Protein AF-A0A516X6K6-F1 (afdb_monomer_lite)

Secondary structure (DSSP, 8-state):
----S------HHHHHHHHTTT---SSSHHHHHHHHHHHHHHHH-TTTGGGHHHHHHHHHHHHHHHHSTT-EEEE-TTS-EEEEETTEEEEHHHHHHHHHHH----HHHHHHHH--

Organism: NCBI:txid2597660

pLDDT: mean 90.53, std 15.23, range [29.83, 98.38]

InterPro domains:
  IPR046245 Protein of unknown function DUF6278 [PF19794] (14-106)

Sequence (116 aa):
MEVGPAGVLAPDGLRQWLADRGEPCGDARAALAAVERRLPEALADPELGPMVENEAALLLGAVLVTAVDGARWIVWPNGHPVVRIGHTELDVSAIAHDYVCRQGEPLTAVVDRYRR

Structure (mmCIF, N/CA/C/O backbone):
data_AF-A0A516X6K6-F1
#
_entry.id   AF-A0A516X6K6-F1
#
loop_
_atom_site.group_PDB
_atom_site.id
_atom_site.type_symbol
_atom_site.label_atom_id
_atom_site.label_alt_id
_atom_site.label_comp_id
_atom_site.label_asym_id
_atom_site.label_entity_id
_atom_site.label_seq_id
_atom_site.pdbx_PDB_ins_code
_atom_site.Cartn_x
_atom_site.Cartn_y
_atom_site.Cartn_z
_atom_site.occupancy
_atom_site.B_iso_or_equiv
_atom_site.auth_seq_id
_atom_site.auth_comp_id
_atom_site.auth_asym_id
_atom_site.auth_atom_id
_atom_site.pdbx_PDB_model_num
ATOM 1 N N . MET A 1 1 ? -19.794 27.117 -7.907 1.00 33.25 1 MET A N 1
ATOM 2 C CA . MET A 1 1 ? -18.946 26.110 -8.569 1.00 33.25 1 MET A CA 1
ATOM 3 C C . MET A 1 1 ? -18.651 25.060 -7.524 1.00 33.25 1 MET A C 1
ATOM 5 O O . MET A 1 1 ? -17.833 25.307 -6.649 1.00 33.25 1 MET A O 1
ATOM 9 N N . GLU A 1 2 ? -19.435 23.986 -7.516 1.00 29.88 2 GLU A N 1
ATOM 10 C CA . GLU A 1 2 ? -19.150 22.826 -6.674 1.00 29.88 2 GLU A CA 1
ATOM 11 C C . GLU A 1 2 ? -17.830 22.227 -7.147 1.00 29.88 2 GLU A C 1
ATOM 13 O O . GLU A 1 2 ? -17.693 21.834 -8.305 1.00 29.88 2 GLU A O 1
ATOM 18 N N . VAL A 1 3 ? -16.839 22.208 -6.262 1.00 40.59 3 VAL A N 1
ATOM 19 C CA . VAL A 1 3 ? -15.723 21.281 -6.399 1.00 40.59 3 VAL A CA 1
ATOM 20 C C . VAL A 1 3 ? -16.336 19.882 -6.302 1.00 40.59 3 VAL A C 1
ATOM 22 O O . VAL A 1 3 ? -16.941 19.547 -5.286 1.00 40.59 3 VAL A O 1
ATOM 25 N N . GLY A 1 4 ? -16.279 19.099 -7.384 1.00 29.83 4 GLY A N 1
ATOM 26 C CA . GLY A 1 4 ? -16.690 17.692 -7.342 1.00 29.83 4 GLY A CA 1
ATOM 27 C C . GLY A 1 4 ? -15.946 16.975 -6.207 1.00 29.83 4 GLY A C 1
ATOM 28 O O . GLY A 1 4 ? -14.839 17.407 -5.864 1.00 29.83 4 GLY A O 1
ATOM 29 N N . PRO A 1 5 ? -16.533 15.935 -5.581 1.00 42.88 5 PRO A N 1
ATOM 30 C CA . PRO A 1 5 ? -15.877 15.251 -4.473 1.00 42.88 5 PRO A CA 1
ATOM 31 C C . PRO A 1 5 ? -14.505 14.818 -4.976 1.00 42.88 5 PRO A C 1
ATOM 33 O O . PRO A 1 5 ? -14.445 14.240 -6.058 1.00 42.88 5 PRO A O 1
ATOM 36 N N . ALA A 1 6 ? -13.446 15.209 -4.260 1.00 39.72 6 ALA A N 1
ATOM 37 C CA . ALA A 1 6 ? -12.045 14.949 -4.583 1.00 39.72 6 ALA A CA 1
ATOM 38 C C . ALA A 1 6 ? -11.904 13.748 -5.527 1.00 39.72 6 ALA A C 1
ATOM 40 O O . ALA A 1 6 ? -12.164 12.618 -5.109 1.00 39.72 6 ALA A O 1
ATOM 41 N N . GLY A 1 7 ? -11.612 14.01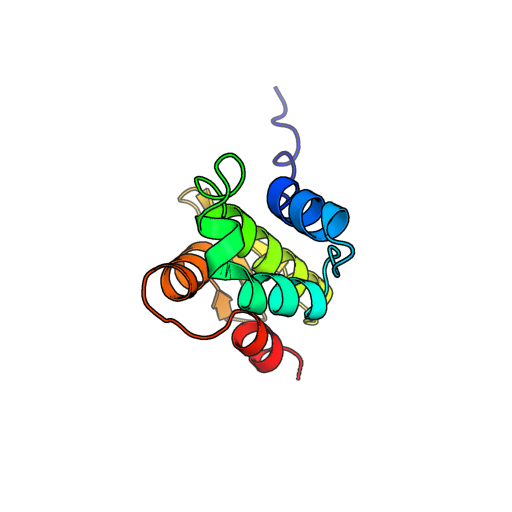9 -6.808 1.00 40.09 7 GLY A N 1
ATOM 42 C CA . GLY A 1 7 ? -11.442 12.983 -7.822 1.00 40.09 7 GLY A CA 1
ATOM 43 C C . GLY A 1 7 ? -10.512 11.930 -7.244 1.00 40.09 7 GLY A C 1
ATOM 44 O O . GLY A 1 7 ? -9.400 12.264 -6.841 1.00 40.09 7 GLY A O 1
ATOM 45 N N . VAL A 1 8 ? -11.050 10.725 -7.060 1.00 53.56 8 VAL A N 1
ATOM 46 C CA . VAL A 1 8 ? -10.473 9.655 -6.247 1.00 53.56 8 VAL A CA 1
ATOM 47 C C . VAL A 1 8 ? -9.014 9.463 -6.645 1.00 53.56 8 VAL A C 1
ATOM 49 O O . VAL A 1 8 ? -8.730 8.974 -7.732 1.00 53.56 8 VAL A O 1
ATOM 52 N N . LEU A 1 9 ? -8.089 9.871 -5.773 1.00 65.06 9 LEU A N 1
ATOM 53 C CA . LEU A 1 9 ? -6.695 9.464 -5.877 1.00 65.06 9 LEU A CA 1
ATOM 54 C C . LEU A 1 9 ? -6.683 7.955 -5.609 1.00 65.06 9 LEU A C 1
ATOM 56 O O . LEU A 1 9 ? -6.774 7.516 -4.463 1.00 65.06 9 LEU A O 1
ATOM 60 N N . ALA A 1 10 ? -6.683 7.170 -6.679 1.00 76.69 10 ALA A N 1
ATOM 61 C CA . ALA A 1 10 ? -6.558 5.725 -6.654 1.00 76.69 10 ALA A CA 1
ATOM 62 C C . ALA A 1 10 ? -5.163 5.336 -7.158 1.00 76.69 10 ALA A C 1
ATOM 64 O O . ALA A 1 10 ? -4.596 6.059 -7.976 1.00 76.69 10 ALA A O 1
ATOM 65 N N . PRO A 1 11 ? -4.612 4.202 -6.700 1.00 85.38 11 PRO A N 1
ATOM 66 C CA . PRO A 1 11 ? -3.332 3.687 -7.173 1.00 85.38 11 PRO A CA 1
ATOM 67 C C . PRO A 1 11 ? -3.464 3.044 -8.570 1.00 85.38 11 PRO A C 1
ATOM 69 O O . PRO A 1 11 ? -3.116 1.879 -8.761 1.00 85.38 11 PRO A O 1
ATOM 72 N N . ASP A 1 12 ? -4.067 3.743 -9.533 1.00 89.56 12 ASP A N 1
ATOM 73 C CA . ASP A 1 12 ? -4.453 3.168 -10.825 1.00 89.56 12 ASP A CA 1
ATOM 74 C C . ASP A 1 12 ? -3.238 2.752 -11.661 1.00 89.56 12 ASP A C 1
ATOM 76 O O . ASP A 1 12 ? -3.274 1.699 -12.300 1.00 89.56 12 ASP A O 1
ATOM 80 N N . GLY A 1 13 ? -2.138 3.510 -11.594 1.00 94.00 13 GLY A N 1
ATOM 81 C CA . GLY A 1 13 ? -0.894 3.165 -12.280 1.00 94.00 13 GLY A CA 1
ATOM 82 C C . GLY A 1 13 ? -0.282 1.887 -11.715 1.00 94.00 13 GLY A C 1
ATOM 83 O O . GLY A 1 13 ? 0.030 0.954 -12.456 1.00 94.00 13 GLY A O 1
ATOM 84 N N . LEU A 1 14 ? -0.180 1.793 -10.387 1.00 96.12 14 LEU A N 1
ATOM 85 C CA . LEU A 1 14 ? 0.379 0.614 -9.723 1.00 96.12 14 LEU A CA 1
ATOM 86 C C . LEU A 1 14 ? -0.528 -0.613 -9.852 1.00 96.12 14 LEU A C 1
ATOM 88 O O . LEU A 1 14 ? -0.035 -1.725 -10.044 1.00 96.12 14 LEU A O 1
ATOM 92 N N . ARG A 1 15 ? -1.853 -0.436 -9.794 1.00 95.69 15 ARG A N 1
ATOM 93 C CA . ARG A 1 15 ? -2.808 -1.530 -10.014 1.00 95.69 15 ARG A CA 1
ATOM 94 C C . ARG A 1 15 ? -2.735 -2.058 -11.438 1.00 95.69 15 ARG A C 1
ATOM 96 O O . ARG A 1 15 ? -2.694 -3.274 -11.606 1.00 95.69 15 ARG A O 1
ATOM 103 N N . GLN A 1 16 ? -2.692 -1.179 -12.438 1.00 96.69 16 GLN A N 1
ATOM 104 C CA . GLN A 1 16 ? -2.540 -1.595 -13.831 1.00 96.69 16 GLN A CA 1
ATOM 105 C C . GLN A 1 16 ? -1.218 -2.342 -14.025 1.00 96.69 16 GLN A C 1
ATOM 107 O O . GLN A 1 16 ? -1.206 -3.455 -14.542 1.00 96.69 16 GLN A O 1
ATOM 112 N N . TRP A 1 17 ? -0.125 -1.795 -13.493 1.00 97.62 17 TRP A N 1
ATOM 113 C CA . TRP A 1 17 ? 1.199 -2.407 -13.566 1.00 97.62 17 TRP A CA 1
ATOM 114 C C . TRP A 1 17 ? 1.260 -3.813 -12.942 1.00 97.62 17 TRP A C 1
ATOM 116 O O . TRP A 1 17 ? 1.939 -4.702 -13.470 1.00 97.62 17 TRP A O 1
ATOM 12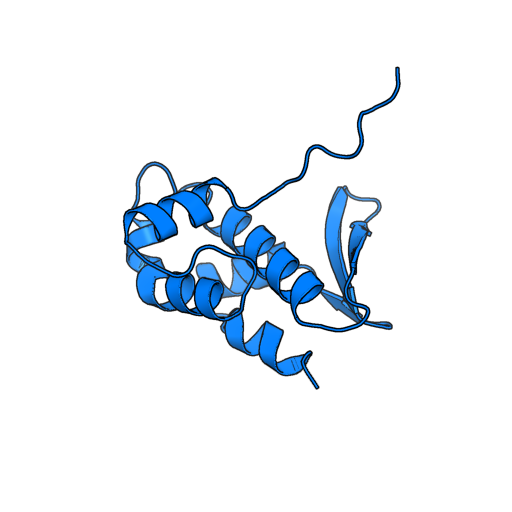6 N N . LEU A 1 18 ? 0.534 -4.038 -11.837 1.00 98.00 18 LEU A N 1
ATOM 127 C CA . LEU A 1 18 ? 0.361 -5.358 -11.215 1.00 98.00 18 LEU A CA 1
ATOM 128 C C . LEU A 1 18 ? -0.516 -6.286 -12.066 1.00 98.00 18 LEU A C 1
ATOM 130 O O . LEU A 1 18 ? -0.165 -7.455 -12.249 1.00 98.00 18 LEU A O 1
ATOM 134 N N . ALA A 1 19 ? -1.632 -5.775 -12.591 1.00 97.56 19 ALA A N 1
ATOM 135 C CA . ALA A 1 19 ? -2.570 -6.530 -13.417 1.00 97.56 19 ALA A CA 1
ATOM 136 C C . ALA A 1 19 ? -1.907 -7.049 -14.701 1.00 97.56 19 ALA A C 1
ATOM 138 O O . ALA A 1 19 ? -2.049 -8.228 -15.029 1.00 97.56 19 ALA A O 1
ATOM 139 N N . ASP A 1 20 ? -1.096 -6.219 -15.360 1.00 97.62 20 ASP A N 1
ATOM 140 C CA . ASP A 1 20 ? -0.328 -6.581 -16.561 1.00 97.62 20 ASP A CA 1
ATOM 141 C C . ASP A 1 20 ? 0.667 -7.724 -16.310 1.00 97.62 20 ASP A C 1
ATOM 143 O O . ASP A 1 20 ? 1.085 -8.425 -17.231 1.00 97.62 20 ASP A O 1
ATOM 147 N N . ARG A 1 21 ? 1.021 -7.951 -15.042 1.00 97.19 21 ARG A N 1
ATOM 148 C CA . ARG A 1 21 ? 1.929 -9.012 -14.585 1.00 97.19 21 ARG A CA 1
ATOM 149 C C . ARG A 1 21 ? 1.198 -10.188 -13.938 1.00 97.19 21 ARG A C 1
ATOM 151 O O . ARG A 1 21 ? 1.844 -11.028 -13.308 1.00 97.19 21 ARG A O 1
ATOM 158 N N . GLY A 1 22 ? -0.129 -10.244 -14.065 1.00 97.69 22 GLY A N 1
ATOM 159 C CA . GLY A 1 22 ? -0.964 -11.309 -13.512 1.00 97.69 22 GLY A CA 1
ATOM 160 C C . GLY A 1 22 ? -0.931 -11.381 -11.987 1.00 97.69 22 GLY A C 1
ATOM 161 O O . GLY A 1 22 ? -1.081 -12.465 -11.423 1.00 97.69 22 GLY A O 1
ATOM 162 N N . GLU A 1 23 ? -0.690 -10.255 -11.316 1.00 98.12 23 GLU A N 1
ATOM 163 C CA . GLU A 1 23 ? -0.576 -10.201 -9.863 1.00 98.12 23 GLU A CA 1
ATOM 164 C C . GLU A 1 23 ? -1.755 -9.523 -9.176 1.00 98.12 23 GLU A C 1
ATOM 166 O O . GLU A 1 23 ? -2.521 -8.807 -9.822 1.00 98.12 23 GLU A O 1
ATOM 171 N N . PRO A 1 24 ? -1.966 -9.788 -7.869 1.00 97.50 24 PRO A N 1
ATOM 172 C CA . PRO A 1 24 ? -3.084 -9.207 -7.147 1.00 97.50 24 PRO A CA 1
ATOM 173 C C . PRO A 1 24 ? -3.036 -7.679 -7.232 1.00 97.50 24 PRO A C 1
ATOM 175 O O . PRO A 1 24 ? -2.066 -7.066 -6.803 1.00 97.50 24 PRO A O 1
ATOM 178 N N . CYS A 1 25 ? -4.092 -7.074 -7.770 1.00 95.06 25 CYS A N 1
ATOM 179 C CA . CYS A 1 25 ? -4.164 -5.638 -8.057 1.00 95.06 25 CYS A CA 1
ATOM 180 C C . CYS A 1 25 ? -5.387 -4.954 -7.414 1.00 95.06 25 CYS A C 1
ATOM 182 O O . CYS A 1 25 ? -5.720 -3.826 -7.754 1.00 95.06 25 CYS A O 1
ATOM 184 N N . GLY A 1 26 ? -6.101 -5.651 -6.525 1.00 93.75 26 GLY A N 1
ATOM 185 C CA . GLY A 1 26 ? -7.240 -5.100 -5.783 1.00 93.75 26 GLY A CA 1
ATOM 186 C C . GLY A 1 26 ? -6.847 -4.504 -4.429 1.00 93.75 26 GLY A C 1
ATOM 187 O O . GLY A 1 26 ? -5.677 -4.493 -4.052 1.00 93.75 26 GLY A O 1
ATOM 188 N N . ASP A 1 27 ? -7.847 -4.101 -3.647 1.00 94.50 27 ASP A N 1
ATOM 189 C CA . ASP A 1 27 ? -7.673 -3.483 -2.322 1.00 94.50 27 ASP A CA 1
ATOM 190 C C . ASP A 1 27 ? -7.493 -4.514 -1.210 1.00 94.50 27 ASP A C 1
ATOM 192 O O . ASP A 1 27 ? -8.182 -4.529 -0.193 1.00 94.50 27 ASP A O 1
ATOM 196 N N . ALA A 1 28 ? -6.531 -5.412 -1.414 1.00 96.25 28 ALA A N 1
ATOM 197 C CA . ALA A 1 28 ? -6.199 -6.462 -0.470 1.00 96.25 28 ALA A CA 1
ATOM 198 C C . ALA A 1 28 ? -4.715 -6.447 -0.103 1.00 96.25 28 ALA A C 1
ATOM 200 O O . ALA A 1 28 ? -3.848 -6.104 -0.904 1.00 96.25 28 ALA A O 1
ATOM 201 N N . ARG A 1 29 ? -4.406 -6.967 1.092 1.00 97.31 29 ARG A N 1
ATOM 202 C CA . ARG A 1 29 ? -3.031 -7.203 1.572 1.00 97.31 29 ARG A CA 1
ATOM 203 C C . ARG A 1 29 ? -2.157 -7.946 0.547 1.00 97.31 29 ARG A C 1
ATOM 205 O O . ARG A 1 29 ? -0.951 -7.732 0.495 1.00 97.31 29 ARG A O 1
ATOM 212 N N . ALA A 1 30 ? -2.755 -8.821 -0.265 1.00 97.88 30 ALA A N 1
ATOM 213 C CA . ALA A 1 30 ? -2.052 -9.548 -1.319 1.00 97.88 30 ALA A CA 1
ATOM 214 C C . ALA A 1 30 ? -1.445 -8.620 -2.390 1.00 97.88 30 ALA A C 1
ATOM 216 O O . ALA A 1 30 ? -0.359 -8.919 -2.878 1.00 97.88 30 ALA A O 1
ATOM 217 N N . ALA A 1 31 ? -2.099 -7.497 -2.709 1.00 98.00 31 ALA A N 1
ATOM 218 C CA . ALA A 1 31 ? -1.575 -6.513 -3.652 1.00 98.00 31 ALA A CA 1
ATOM 219 C C . ALA A 1 31 ? -0.355 -5.790 -3.076 1.00 98.00 31 ALA A C 1
ATOM 221 O O . ALA A 1 31 ? 0.678 -5.727 -3.732 1.00 98.00 31 ALA A O 1
ATOM 222 N N . LEU A 1 32 ? -0.408 -5.365 -1.806 1.00 98.12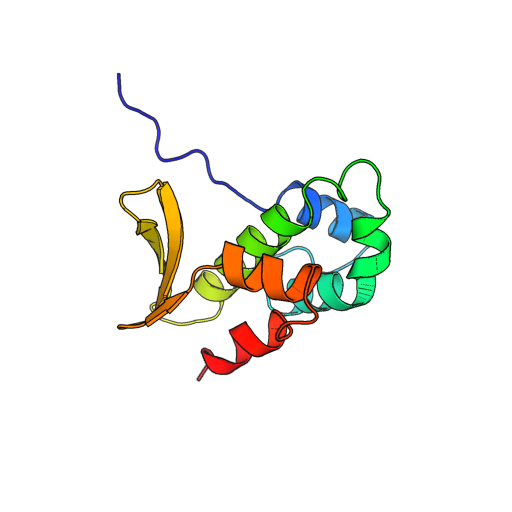 32 LEU A N 1
ATOM 223 C CA . LEU A 1 32 ? 0.765 -4.805 -1.120 1.00 98.12 32 LEU A CA 1
ATOM 224 C C . LEU A 1 32 ? 1.937 -5.789 -1.112 1.00 98.12 32 LEU A C 1
ATOM 226 O O . LEU A 1 32 ? 3.051 -5.416 -1.452 1.00 98.12 32 LEU A O 1
ATOM 230 N N . ALA A 1 33 ? 1.683 -7.066 -0.816 1.00 98.38 33 ALA A N 1
ATOM 231 C CA . ALA A 1 33 ? 2.732 -8.082 -0.845 1.00 98.38 33 ALA A CA 1
ATOM 232 C C . ALA A 1 33 ? 3.356 -8.246 -2.245 1.00 98.38 33 ALA A C 1
ATOM 234 O O . ALA A 1 33 ? 4.534 -8.583 -2.355 1.00 98.38 33 ALA A O 1
ATOM 235 N N . ALA A 1 34 ? 2.581 -8.058 -3.318 1.00 98.25 34 ALA A N 1
ATOM 236 C CA . ALA A 1 34 ? 3.091 -8.092 -4.687 1.00 98.25 34 ALA A CA 1
ATOM 237 C C . ALA A 1 34 ? 3.976 -6.876 -4.997 1.00 98.25 34 ALA A C 1
ATOM 239 O O . ALA A 1 34 ? 5.054 -7.046 -5.569 1.00 98.25 34 ALA A O 1
ATOM 240 N N . VAL A 1 35 ? 3.568 -5.684 -4.548 1.00 97.56 35 VAL A N 1
ATOM 241 C CA . VAL A 1 35 ? 4.378 -4.457 -4.631 1.00 97.56 35 VAL A CA 1
ATOM 242 C C . VAL A 1 35 ? 5.702 -4.640 -3.900 1.00 97.56 35 VAL A C 1
ATOM 244 O O . VAL A 1 35 ? 6.752 -4.420 -4.488 1.00 97.56 35 VAL A O 1
ATOM 247 N N . GLU A 1 36 ? 5.676 -5.111 -2.653 1.00 97.62 36 GLU A N 1
ATOM 248 C CA . GLU A 1 36 ? 6.886 -5.289 -1.841 1.00 97.62 36 GLU A CA 1
ATOM 249 C C . GLU A 1 36 ? 7.891 -6.246 -2.494 1.00 97.62 36 GLU A C 1
ATOM 251 O O . GLU A 1 36 ? 9.088 -5.963 -2.552 1.00 97.62 36 GLU A O 1
ATOM 256 N N . ARG A 1 37 ? 7.410 -7.372 -3.040 1.00 97.69 37 ARG A N 1
ATOM 257 C CA . ARG A 1 37 ? 8.271 -8.342 -3.738 1.00 97.69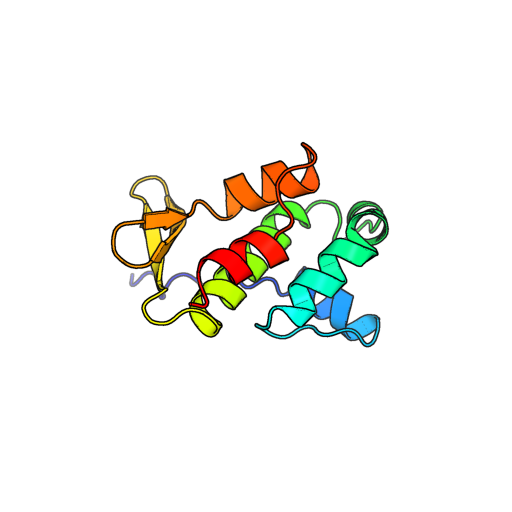 37 ARG A CA 1
ATOM 258 C C . ARG A 1 37 ? 8.894 -7.781 -5.011 1.00 97.69 37 ARG A C 1
ATOM 260 O O . ARG A 1 37 ? 9.947 -8.266 -5.420 1.00 97.69 37 ARG A O 1
ATOM 267 N N . ARG A 1 38 ? 8.242 -6.811 -5.654 1.00 97.56 38 ARG A N 1
ATOM 268 C CA . ARG A 1 38 ? 8.672 -6.255 -6.941 1.00 97.56 38 ARG A CA 1
ATOM 269 C C . ARG A 1 38 ? 9.069 -4.791 -6.884 1.00 97.56 38 ARG A C 1
ATOM 271 O O . ARG A 1 38 ? 9.213 -4.163 -7.929 1.00 97.56 38 ARG A O 1
ATOM 278 N N . LEU A 1 39 ? 9.305 -4.259 -5.691 1.00 97.12 39 LEU A N 1
ATOM 279 C CA . LEU A 1 39 ? 9.671 -2.863 -5.518 1.00 97.12 39 LEU A CA 1
ATOM 280 C C . LEU A 1 39 ? 10.875 -2.451 -6.393 1.00 97.12 39 LEU A C 1
ATOM 282 O O . LEU A 1 39 ? 10.785 -1.402 -7.028 1.00 97.12 39 LEU A O 1
ATOM 286 N N . PRO A 1 40 ? 11.952 -3.259 -6.536 1.00 97.31 40 PRO A N 1
ATOM 287 C CA . PRO A 1 40 ? 13.057 -2.903 -7.428 1.00 97.31 40 PRO A CA 1
ATOM 288 C C . PRO A 1 40 ? 12.650 -2.787 -8.904 1.00 97.31 40 PRO A C 1
ATOM 290 O O . PRO A 1 40 ? 13.180 -1.941 -9.616 1.00 97.31 40 PRO A O 1
ATOM 293 N N . GLU A 1 41 ? 11.715 -3.622 -9.367 1.00 98.12 41 GLU A N 1
ATOM 294 C CA . GLU A 1 41 ? 11.211 -3.587 -10.745 1.00 98.12 41 GLU A CA 1
ATOM 295 C C . GLU A 1 41 ? 10.297 -2.377 -10.959 1.00 98.12 41 GLU A C 1
ATOM 297 O O . GLU A 1 41 ? 10.442 -1.667 -11.947 1.00 98.12 41 GLU A O 1
ATOM 302 N N . ALA A 1 42 ? 9.407 -2.103 -10.002 1.00 97.00 42 ALA A N 1
ATOM 303 C CA . ALA A 1 42 ? 8.509 -0.954 -10.044 1.00 97.00 42 ALA A CA 1
ATOM 304 C C . ALA A 1 42 ? 9.273 0.382 -10.022 1.00 97.00 42 ALA A C 1
ATOM 306 O O . ALA A 1 42 ? 8.906 1.309 -10.733 1.00 97.00 42 ALA A O 1
ATOM 307 N N . LEU A 1 43 ? 10.362 0.472 -9.250 1.00 97.12 43 LEU A N 1
ATOM 308 C CA . LEU A 1 43 ? 11.246 1.644 -9.225 1.00 97.12 43 LEU A CA 1
ATOM 309 C C . LEU A 1 43 ? 12.032 1.835 -10.530 1.00 97.12 43 LEU A C 1
ATOM 311 O O . LEU A 1 43 ? 12.354 2.965 -10.886 1.00 97.12 43 LEU A O 1
ATOM 315 N N . ALA A 1 44 ? 12.373 0.742 -11.217 1.00 98.00 44 ALA A N 1
ATOM 316 C CA . ALA A 1 44 ? 13.100 0.777 -12.485 1.00 98.00 44 ALA A CA 1
ATOM 317 C C . ALA A 1 44 ? 12.189 1.034 -13.699 1.00 98.00 44 ALA A C 1
ATOM 319 O O . ALA A 1 44 ? 12.688 1.313 -14.791 1.00 98.00 44 ALA A O 1
ATOM 320 N N . ASP A 1 45 ? 10.873 0.920 -13.523 1.00 97.81 45 ASP A N 1
ATOM 321 C CA . ASP A 1 45 ? 9.886 1.169 -14.563 1.00 97.81 45 ASP A CA 1
ATOM 322 C C . ASP A 1 45 ? 9.840 2.672 -14.912 1.00 97.81 45 ASP A C 1
ATOM 324 O O . ASP A 1 45 ? 9.702 3.507 -14.015 1.00 97.81 45 ASP A O 1
ATOM 328 N N . PRO A 1 46 ? 9.972 3.057 -16.194 1.00 96.06 46 PRO A N 1
ATOM 329 C CA . PRO A 1 46 ? 10.049 4.463 -16.582 1.00 96.06 46 PRO A CA 1
ATOM 330 C C . PRO A 1 46 ? 8.729 5.222 -16.399 1.00 96.06 46 PRO A C 1
ATOM 332 O O . PRO A 1 46 ? 8.759 6.443 -16.250 1.00 96.06 46 PRO A O 1
ATOM 335 N N . GLU A 1 47 ? 7.588 4.528 -16.424 1.00 93.19 47 GLU A N 1
ATOM 336 C CA . GLU A 1 47 ? 6.267 5.141 -16.277 1.00 93.19 47 GLU A CA 1
ATOM 337 C C . GLU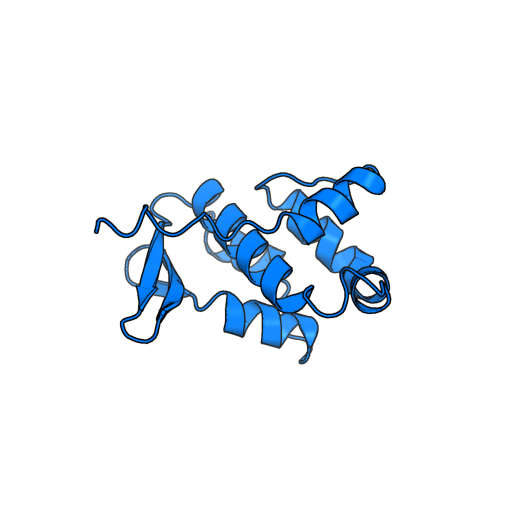 A 1 47 ? 5.822 5.128 -14.813 1.00 93.19 47 GLU A C 1
ATOM 339 O O . GLU A 1 47 ? 5.393 6.156 -14.286 1.00 93.19 47 GLU A O 1
ATOM 344 N N . LEU A 1 48 ? 5.980 3.989 -14.130 1.00 95.50 48 LEU A N 1
ATOM 345 C CA . LEU A 1 48 ? 5.564 3.829 -12.737 1.00 95.50 48 LEU A CA 1
ATOM 346 C C . LEU A 1 48 ? 6.584 4.394 -11.738 1.00 95.50 48 LEU A C 1
ATOM 348 O O . LEU A 1 48 ? 6.186 4.970 -10.727 1.00 95.50 48 LEU A O 1
ATOM 352 N N . GLY A 1 49 ? 7.885 4.261 -11.996 1.00 96.94 49 GLY A N 1
ATOM 353 C CA . GLY A 1 49 ? 8.956 4.628 -11.063 1.00 96.94 49 GLY A CA 1
ATOM 354 C C . GLY A 1 49 ? 8.835 6.042 -10.477 1.00 96.94 49 GLY A C 1
ATOM 355 O O . GLY A 1 49 ? 8.895 6.180 -9.254 1.00 96.94 49 GLY A O 1
ATOM 356 N N . PRO A 1 50 ? 8.577 7.094 -11.283 1.00 95.62 50 PRO A N 1
ATOM 357 C CA . PRO A 1 50 ? 8.405 8.460 -10.779 1.00 95.62 50 PRO A CA 1
ATOM 358 C C . PRO A 1 50 ? 7.227 8.652 -9.812 1.00 95.62 50 PRO A C 1
ATOM 360 O O . PRO A 1 50 ? 7.211 9.627 -9.063 1.00 95.62 50 PRO A O 1
ATOM 363 N N . MET A 1 51 ? 6.236 7.758 -9.836 1.00 94.81 51 MET A N 1
ATOM 364 C CA . MET A 1 51 ? 5.015 7.846 -9.029 1.00 94.81 51 MET A CA 1
ATOM 365 C C . MET A 1 51 ? 4.848 6.693 -8.034 1.00 94.81 51 MET A C 1
ATOM 367 O O . MET A 1 51 ? 3.905 6.717 -7.245 1.00 94.81 51 MET A O 1
ATOM 371 N N . VAL A 1 52 ? 5.762 5.718 -8.011 1.00 95.75 52 VAL A N 1
ATOM 372 C CA . VAL A 1 52 ? 5.604 4.475 -7.240 1.00 95.75 52 VAL A CA 1
ATOM 373 C C . VAL A 1 52 ? 5.396 4.722 -5.747 1.00 95.75 52 VAL A C 1
ATOM 375 O O . VAL A 1 52 ? 4.599 4.029 -5.126 1.00 95.75 52 VAL A O 1
ATOM 378 N N . GLU A 1 53 ? 6.058 5.729 -5.172 1.00 95.50 53 GLU A N 1
ATOM 379 C CA . GLU A 1 53 ? 5.886 6.091 -3.761 1.00 95.50 53 GLU A CA 1
ATOM 380 C C . GLU A 1 53 ? 4.452 6.562 -3.480 1.00 95.50 53 GLU A C 1
ATOM 382 O O . GLU A 1 53 ? 3.800 6.070 -2.558 1.00 95.50 53 GLU A O 1
ATOM 387 N N . ASN A 1 54 ? 3.939 7.473 -4.310 1.00 94.06 54 ASN A N 1
ATOM 388 C CA . ASN A 1 54 ? 2.583 7.997 -4.179 1.00 94.06 54 ASN A CA 1
ATOM 389 C C . ASN A 1 54 ? 1.540 6.894 -4.399 1.00 94.06 54 ASN A C 1
ATOM 391 O O . ASN A 1 54 ? 0.606 6.743 -3.616 1.00 94.06 54 ASN A O 1
ATOM 395 N N . GLU A 1 55 ? 1.722 6.080 -5.432 1.00 96.12 55 GLU A N 1
ATOM 396 C CA . GLU A 1 55 ? 0.830 4.962 -5.726 1.00 96.12 55 GLU A CA 1
ATOM 397 C C . GLU A 1 55 ? 0.833 3.915 -4.598 1.00 96.12 55 GLU A C 1
ATOM 399 O O . GLU A 1 55 ? -0.219 3.404 -4.211 1.00 96.12 55 GLU A O 1
ATOM 404 N N . ALA A 1 56 ? 1.997 3.627 -4.006 1.00 96.69 56 ALA A N 1
ATOM 405 C CA . ALA A 1 56 ? 2.106 2.731 -2.860 1.00 96.69 56 ALA A CA 1
ATOM 406 C C . ALA A 1 56 ? 1.378 3.288 -1.624 1.00 96.69 56 ALA A C 1
ATOM 408 O O . ALA A 1 56 ? 0.711 2.526 -0.920 1.00 96.69 56 ALA A O 1
ATOM 409 N N . ALA A 1 57 ? 1.445 4.603 -1.384 1.00 95.81 57 ALA A N 1
ATOM 410 C CA . ALA A 1 57 ? 0.702 5.269 -0.312 1.00 95.81 57 ALA A CA 1
ATOM 411 C C . ALA A 1 57 ? -0.818 5.139 -0.498 1.00 95.81 57 ALA A C 1
ATOM 413 O O . ALA A 1 57 ? -1.543 4.788 0.439 1.00 95.81 57 ALA A O 1
ATOM 414 N N . LEU A 1 58 ? -1.305 5.371 -1.721 1.00 95.12 58 LEU A N 1
ATOM 415 C CA . LEU A 1 58 ? -2.725 5.252 -2.055 1.00 95.12 58 LEU A CA 1
ATOM 416 C C . LEU A 1 58 ? -3.217 3.807 -1.927 1.00 95.12 58 LEU A C 1
ATOM 418 O O . LEU A 1 58 ? -4.279 3.573 -1.347 1.00 95.12 58 LEU A O 1
ATOM 422 N N . LEU A 1 59 ? -2.430 2.831 -2.391 1.00 96.81 59 LEU A N 1
ATOM 423 C CA . LEU A 1 59 ? -2.755 1.415 -2.223 1.00 96.81 59 LEU A CA 1
ATOM 424 C C . LEU A 1 59 ? -2.768 1.008 -0.749 1.00 96.81 59 LEU A C 1
ATOM 426 O O . LEU A 1 59 ? -3.710 0.345 -0.320 1.00 96.81 59 LEU A O 1
ATOM 430 N N . LEU A 1 60 ? -1.778 1.430 0.046 1.00 97.50 60 LEU A N 1
ATOM 431 C CA . LEU A 1 60 ? -1.754 1.164 1.487 1.00 97.50 60 LEU A CA 1
ATOM 432 C C . LEU A 1 60 ? -3.037 1.664 2.151 1.00 97.50 60 LEU A C 1
ATOM 434 O O . LEU A 1 60 ? -3.681 0.918 2.890 1.00 97.50 60 LEU A O 1
ATOM 438 N N . GLY A 1 61 ? -3.433 2.906 1.875 1.00 96.25 61 GLY A N 1
ATOM 439 C CA . GLY A 1 61 ? -4.637 3.453 2.480 1.00 96.25 61 GLY A CA 1
ATOM 440 C C . GLY A 1 61 ? -5.925 2.787 1.991 1.00 96.25 61 GLY A C 1
ATOM 441 O O . GLY A 1 61 ? -6.812 2.531 2.804 1.00 96.25 61 GLY A O 1
ATOM 442 N N . ALA A 1 62 ? -6.010 2.412 0.710 1.00 96.19 62 ALA A N 1
ATOM 443 C CA . ALA A 1 62 ? -7.146 1.660 0.175 1.00 96.19 62 ALA A CA 1
ATOM 444 C C . ALA A 1 62 ? -7.283 0.281 0.843 1.00 96.19 62 ALA A C 1
ATOM 446 O O . ALA A 1 62 ? -8.380 -0.107 1.256 1.00 96.19 62 ALA A O 1
ATOM 447 N N . VAL A 1 63 ? -6.166 -0.431 1.031 1.00 97.38 63 VAL A N 1
ATOM 448 C CA . VAL A 1 63 ? -6.147 -1.711 1.749 1.00 97.38 63 VAL A CA 1
ATOM 449 C C . VAL A 1 63 ? -6.511 -1.526 3.219 1.00 97.38 63 VAL A C 1
ATOM 451 O O . VAL A 1 63 ? -7.300 -2.313 3.729 1.00 97.38 63 VAL A O 1
ATOM 454 N N . LEU A 1 64 ? -5.989 -0.506 3.908 1.00 97.19 64 LEU A N 1
ATOM 455 C CA . LEU A 1 64 ? -6.341 -0.238 5.308 1.00 97.19 64 LEU A CA 1
ATOM 456 C C . LEU A 1 64 ? -7.843 0.018 5.469 1.00 97.19 64 LEU A C 1
ATOM 458 O O . LEU A 1 64 ? -8.470 -0.602 6.320 1.00 97.19 64 LEU A O 1
ATOM 462 N N . VAL A 1 65 ? -8.427 0.878 4.630 1.00 96.56 65 VAL A N 1
ATOM 463 C CA . VAL A 1 65 ? -9.868 1.187 4.660 1.00 96.56 65 VAL A CA 1
ATOM 464 C C . VAL A 1 65 ? -10.724 -0.040 4.336 1.00 96.56 65 VAL A C 1
ATOM 466 O O . VAL A 1 65 ? -11.804 -0.195 4.896 1.00 96.56 65 VAL A O 1
ATOM 469 N N . THR A 1 66 ? -10.240 -0.932 3.471 1.00 96.25 66 THR A N 1
ATOM 470 C CA . THR A 1 66 ? -10.958 -2.163 3.107 1.00 96.25 66 THR A CA 1
ATOM 471 C C . THR A 1 66 ? -10.817 -3.265 4.160 1.00 96.25 66 THR A C 1
ATOM 473 O O . THR A 1 66 ? -11.742 -4.045 4.367 1.00 96.25 66 THR A O 1
ATOM 476 N N . ALA A 1 67 ? -9.653 -3.372 4.803 1.00 95.56 67 ALA A N 1
ATOM 477 C CA . ALA A 1 67 ? -9.288 -4.520 5.630 1.00 95.56 67 ALA A CA 1
ATOM 478 C C . ALA A 1 67 ? -9.411 -4.286 7.142 1.00 95.56 67 ALA A C 1
ATOM 480 O O . ALA A 1 67 ? -9.327 -5.265 7.888 1.00 95.56 67 ALA A O 1
ATOM 481 N N . VAL A 1 68 ? -9.549 -3.035 7.594 1.00 96.12 68 VAL A N 1
ATOM 482 C CA . VAL A 1 68 ? -9.608 -2.663 9.014 1.00 96.12 68 VAL A CA 1
ATOM 483 C C . VAL A 1 68 ? -10.933 -1.978 9.332 1.00 96.12 68 VAL A C 1
ATOM 485 O O . VAL A 1 68 ? -11.229 -0.894 8.829 1.00 96.12 68 VAL A O 1
ATOM 488 N N . ASP A 1 69 ? -11.703 -2.576 10.238 1.00 94.12 69 ASP A N 1
ATOM 489 C CA . ASP A 1 69 ? -12.981 -2.021 10.673 1.00 94.12 69 ASP A CA 1
ATOM 490 C C . ASP A 1 69 ? -12.811 -0.628 11.297 1.00 94.12 69 ASP A C 1
ATOM 492 O O . ASP A 1 69 ? -11.987 -0.388 12.184 1.00 94.12 69 ASP A O 1
ATOM 496 N N . GLY A 1 70 ? -13.613 0.326 10.822 1.00 94.19 70 GLY A N 1
ATOM 497 C CA . GLY A 1 70 ? -13.583 1.711 11.294 1.00 94.19 70 GLY A CA 1
ATOM 498 C C . GLY A 1 70 ? -12.433 2.563 10.742 1.00 94.19 70 GLY A C 1
ATOM 499 O O . GLY A 1 70 ? -12.354 3.749 11.093 1.00 94.19 70 GLY A O 1
ATOM 500 N N . ALA A 1 71 ? -11.580 2.009 9.871 1.00 96.62 71 ALA A N 1
ATOM 501 C CA . ALA A 1 71 ? -10.610 2.786 9.112 1.00 96.62 71 ALA A CA 1
ATOM 502 C C . ALA A 1 71 ? -11.315 3.679 8.082 1.00 96.62 71 ALA A C 1
ATOM 504 O O . ALA A 1 71 ? -12.224 3.252 7.371 1.00 96.62 71 ALA A O 1
ATOM 505 N N . ARG A 1 72 ? -10.905 4.947 7.997 1.00 96.38 72 ARG A N 1
ATOM 506 C CA . ARG A 1 72 ? -11.442 5.894 7.010 1.00 96.38 72 ARG A CA 1
ATOM 507 C C . ARG A 1 72 ? -10.405 6.908 6.565 1.00 96.38 72 ARG A C 1
ATOM 509 O O . ARG A 1 72 ? -9.555 7.317 7.355 1.00 96.38 72 ARG A O 1
ATOM 516 N N . TRP A 1 73 ? -10.548 7.371 5.332 1.00 94.69 73 TRP A N 1
ATOM 517 C CA . TRP A 1 73 ? -9.797 8.508 4.823 1.00 94.69 73 TRP A CA 1
ATOM 518 C C . TRP A 1 73 ? -10.186 9.803 5.531 1.00 94.69 73 TRP A C 1
ATOM 520 O O . TRP A 1 73 ? -11.366 10.072 5.772 1.00 94.69 73 TRP A O 1
ATOM 530 N N . ILE A 1 74 ? -9.181 10.616 5.834 1.00 93.12 74 ILE A N 1
ATOM 531 C CA . ILE A 1 74 ? -9.315 12.004 6.265 1.00 93.12 74 ILE A CA 1
ATOM 532 C C . ILE A 1 74 ? -8.275 12.820 5.502 1.00 93.12 74 ILE A C 1
ATOM 534 O O . ILE A 1 74 ? -7.188 12.339 5.204 1.00 93.12 74 ILE A O 1
ATOM 538 N N . VAL A 1 75 ? -8.617 14.061 5.183 1.00 86.25 75 VAL A N 1
ATOM 539 C CA . VAL A 1 75 ? -7.671 15.031 4.636 1.00 86.25 75 VAL A CA 1
ATOM 540 C C . VAL A 1 75 ? -7.352 16.015 5.750 1.00 86.25 75 VAL A C 1
ATOM 542 O O . VAL A 1 75 ? -8.258 16.639 6.310 1.00 86.25 75 VAL A O 1
ATOM 545 N N . TRP A 1 76 ? -6.080 16.117 6.122 1.00 85.81 76 TRP A N 1
ATOM 546 C CA . TRP A 1 76 ? -5.636 17.130 7.076 1.00 85.81 76 TRP A CA 1
ATOM 547 C C . TRP A 1 76 ? -5.815 18.546 6.502 1.00 85.81 76 TRP A C 1
ATOM 549 O O . TRP A 1 76 ? -5.884 18.714 5.285 1.00 85.81 76 TRP A O 1
ATOM 559 N N . PRO A 1 77 ? -5.852 19.604 7.340 1.00 87.69 77 PRO A N 1
ATOM 560 C CA . PRO A 1 77 ? -6.016 20.982 6.860 1.00 87.69 77 PRO A CA 1
ATOM 561 C C . PRO A 1 77 ? -4.955 21.445 5.848 1.00 87.69 77 PRO A C 1
ATOM 563 O O . PRO A 1 77 ? -5.198 22.379 5.092 1.00 87.69 77 PRO A O 1
ATOM 566 N N . ASN A 1 78 ? -3.785 20.800 5.830 1.00 83.19 78 ASN A N 1
ATOM 567 C CA . ASN A 1 78 ? -2.702 21.049 4.875 1.00 83.19 78 ASN A CA 1
ATOM 568 C C . ASN A 1 78 ? -2.858 20.283 3.544 1.00 83.19 78 ASN A C 1
ATOM 570 O O . ASN A 1 78 ? -1.983 20.383 2.691 1.00 83.19 78 ASN A O 1
ATOM 574 N N . GLY A 1 79 ? -3.930 19.507 3.369 1.00 81.50 79 GLY A N 1
ATOM 575 C CA . GLY A 1 79 ? -4.196 18.727 2.161 1.00 81.50 79 GLY A CA 1
ATOM 576 C C . GLY A 1 79 ? -3.579 17.326 2.144 1.00 81.50 79 GLY A C 1
ATOM 577 O O . GLY A 1 79 ? -3.767 16.613 1.163 1.00 81.50 79 GLY A O 1
ATOM 578 N N . HIS A 1 80 ? -2.878 16.902 3.202 1.00 81.94 80 HIS A N 1
ATOM 579 C CA . HIS A 1 80 ? -2.289 15.562 3.254 1.00 81.94 80 HIS A CA 1
ATOM 580 C C . HIS A 1 80 ? -3.357 14.481 3.508 1.00 81.94 80 HIS A C 1
ATOM 582 O O . HIS A 1 80 ? -4.153 14.628 4.446 1.00 81.94 80 HIS A O 1
ATOM 588 N N . PRO A 1 81 ? -3.384 13.395 2.710 1.00 82.75 81 PRO A N 1
ATOM 589 C CA . PRO A 1 81 ? -4.281 12.274 2.943 1.00 82.75 81 PRO A CA 1
ATOM 590 C C . PRO A 1 81 ? -3.763 11.397 4.086 1.00 82.75 81 PRO A C 1
ATOM 592 O O . PRO A 1 81 ? -2.617 10.952 4.088 1.00 82.75 81 PRO A O 1
ATOM 595 N N . VAL A 1 82 ? -4.635 11.107 5.047 1.00 93.69 82 VAL A N 1
ATOM 596 C CA . VAL A 1 82 ? -4.344 10.224 6.179 1.00 93.69 82 VAL A CA 1
ATOM 597 C C . VAL A 1 82 ? -5.443 9.184 6.352 1.00 93.69 82 VAL A C 1
ATOM 599 O O . VAL A 1 82 ? -6.609 9.422 6.028 1.00 93.69 82 VAL A O 1
ATOM 602 N N . VAL A 1 83 ? -5.091 8.031 6.914 1.00 96.31 83 VAL A N 1
ATOM 603 C CA . VAL A 1 83 ? -6.067 7.019 7.332 1.00 96.31 83 VAL A CA 1
ATOM 604 C C . VAL A 1 83 ? -6.249 7.101 8.839 1.00 96.31 83 VAL A C 1
ATOM 606 O O . VAL A 1 83 ? -5.299 6.920 9.598 1.00 96.31 83 VAL A O 1
ATOM 609 N N . ARG A 1 84 ? -7.477 7.364 9.293 1.00 96.75 84 ARG A N 1
ATOM 610 C CA . ARG A 1 84 ? -7.819 7.362 10.718 1.00 96.75 84 ARG A CA 1
ATOM 611 C C . ARG A 1 84 ? -8.419 6.021 11.128 1.00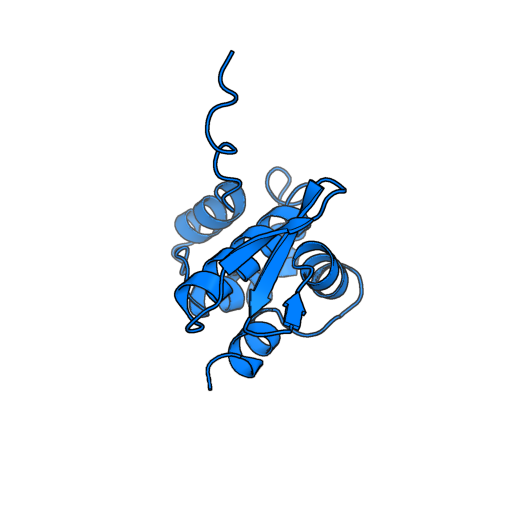 96.75 84 ARG A C 1
ATOM 613 O O . ARG A 1 84 ? -9.396 5.583 10.528 1.00 96.75 84 ARG A O 1
ATOM 620 N N . ILE A 1 85 ? -7.882 5.439 12.199 1.00 96.00 85 ILE A N 1
ATOM 621 C CA . ILE A 1 85 ? -8.322 4.187 12.829 1.00 96.00 85 ILE A CA 1
ATOM 622 C C . ILE A 1 85 ? -8.516 4.465 14.323 1.00 96.00 85 ILE A C 1
ATOM 624 O O . ILE A 1 85 ? -7.552 4.669 15.061 1.00 96.00 85 ILE A O 1
ATOM 628 N N . GLY A 1 86 ? -9.768 4.541 14.782 1.00 93.25 86 GLY A N 1
ATOM 629 C CA . GLY A 1 86 ? -10.072 4.993 16.145 1.00 93.25 86 GLY A CA 1
ATOM 630 C C . GLY A 1 86 ? -9.508 6.397 16.418 1.00 93.25 86 GLY A C 1
ATOM 631 O O . GLY A 1 86 ? -9.919 7.367 15.776 1.00 93.25 86 GLY A O 1
ATOM 632 N N . HIS A 1 87 ? -8.564 6.493 17.357 1.00 92.19 87 HIS A N 1
ATOM 633 C CA . HIS A 1 87 ? -7.849 7.729 17.710 1.00 92.19 87 HIS A CA 1
ATOM 634 C C . HIS A 1 87 ? -6.481 7.870 17.024 1.00 92.19 87 HIS A C 1
ATOM 636 O O . HIS A 1 87 ? -5.789 8.860 17.245 1.00 92.19 87 HIS A O 1
ATOM 642 N N . THR A 1 88 ? -6.076 6.889 16.218 1.00 94.75 88 THR A N 1
ATOM 643 C CA . THR A 1 88 ? -4.796 6.889 15.510 1.00 94.75 88 THR A CA 1
ATOM 644 C C . THR A 1 88 ? -4.972 7.436 14.103 1.00 94.75 88 THR A C 1
ATOM 646 O O . THR A 1 88 ? -5.931 7.092 13.416 1.00 94.75 88 THR A O 1
ATOM 649 N N . GLU A 1 89 ? -4.026 8.260 13.664 1.00 95.56 89 GLU A N 1
ATOM 650 C CA . GLU A 1 89 ? -3.927 8.745 12.289 1.00 95.56 89 GLU A CA 1
ATOM 651 C C . GLU A 1 89 ? -2.625 8.249 11.679 1.00 95.56 89 GLU A C 1
ATOM 653 O O . GLU A 1 89 ? -1.565 8.343 12.297 1.00 95.56 89 GLU A O 1
ATOM 658 N N . LEU A 1 90 ? -2.726 7.693 10.480 1.00 95.62 90 LEU A N 1
ATOM 659 C CA . LEU A 1 90 ? -1.616 7.157 9.711 1.00 95.62 90 LEU A CA 1
ATOM 660 C C . LEU A 1 90 ? -1.397 8.059 8.500 1.00 95.62 90 LEU A C 1
ATOM 662 O O . LEU A 1 90 ? -2.258 8.127 7.620 1.00 95.62 90 LEU A O 1
ATOM 666 N N . ASP A 1 91 ? -0.246 8.727 8.454 1.00 95.31 91 ASP A N 1
ATOM 667 C CA . ASP A 1 91 ? 0.237 9.394 7.247 1.00 95.31 91 ASP A CA 1
ATOM 668 C C . ASP A 1 91 ? 0.774 8.323 6.290 1.00 95.31 91 ASP A C 1
ATOM 670 O O . ASP A 1 91 ? 1.895 7.829 6.430 1.00 95.31 91 ASP A O 1
ATOM 674 N N . VAL A 1 92 ? -0.076 7.901 5.353 1.00 94.50 92 VAL A N 1
ATOM 675 C CA . VAL A 1 92 ? 0.252 6.822 4.412 1.00 94.50 92 VAL A CA 1
ATOM 676 C C . VAL A 1 92 ? 1.363 7.220 3.446 1.00 94.50 92 VAL A C 1
ATOM 678 O O . VAL A 1 92 ? 2.113 6.347 3.014 1.00 94.50 92 VAL A O 1
ATOM 681 N N . SER A 1 93 ? 1.513 8.515 3.155 1.00 93.88 93 SER A N 1
ATOM 682 C CA . SER A 1 93 ? 2.595 9.032 2.318 1.00 93.88 93 SER A CA 1
ATOM 683 C C . SER A 1 93 ? 3.930 8.930 3.044 1.00 93.88 93 SER A C 1
ATOM 685 O O . SER A 1 93 ? 4.893 8.426 2.477 1.00 93.88 93 SER A O 1
ATOM 687 N N . ALA A 1 94 ? 3.982 9.323 4.320 1.00 95.25 94 ALA A N 1
ATOM 688 C CA . ALA A 1 94 ? 5.187 9.174 5.134 1.00 95.25 94 ALA A CA 1
ATOM 689 C C . ALA A 1 94 ? 5.584 7.698 5.305 1.00 95.25 94 ALA A C 1
ATOM 691 O O . ALA A 1 94 ? 6.756 7.354 5.172 1.00 95.25 94 ALA A O 1
ATOM 692 N N . ILE A 1 95 ? 4.609 6.813 5.543 1.00 96.88 95 ILE A N 1
ATOM 693 C CA . ILE A 1 95 ? 4.855 5.369 5.671 1.00 96.88 95 ILE A CA 1
ATOM 694 C C . ILE A 1 95 ? 5.386 4.781 4.356 1.00 96.88 95 ILE A C 1
ATOM 696 O O . ILE A 1 95 ? 6.361 4.030 4.372 1.00 96.88 95 ILE A O 1
ATOM 700 N N . ALA A 1 96 ? 4.772 5.125 3.219 1.00 96.12 96 ALA A N 1
ATOM 701 C CA . ALA A 1 96 ? 5.232 4.666 1.912 1.00 96.12 96 ALA A CA 1
ATOM 702 C C . ALA A 1 96 ? 6.632 5.199 1.583 1.00 96.12 96 ALA A C 1
ATOM 704 O O . ALA A 1 96 ? 7.481 4.424 1.149 1.00 96.12 96 ALA A O 1
ATOM 705 N N . HIS A 1 97 ? 6.902 6.478 1.854 1.00 96.38 97 HIS A N 1
ATOM 706 C CA . HIS A 1 97 ? 8.228 7.071 1.695 1.00 96.38 97 HIS A CA 1
ATOM 707 C C . HIS A 1 97 ? 9.283 6.335 2.522 1.00 96.38 97 HIS A C 1
ATOM 709 O O . HIS A 1 97 ? 10.338 5.968 2.004 1.00 96.38 97 HIS A O 1
ATOM 715 N N . ASP A 1 98 ? 9.002 6.081 3.802 1.00 97.25 98 ASP A N 1
ATOM 716 C CA . ASP A 1 98 ? 9.928 5.365 4.674 1.00 97.25 98 ASP A CA 1
ATOM 717 C C . ASP A 1 98 ? 10.196 3.951 4.143 1.00 97.25 98 ASP A C 1
ATOM 719 O O . ASP A 1 98 ? 11.356 3.538 4.064 1.00 97.25 98 ASP A O 1
ATOM 723 N N . TYR A 1 99 ? 9.160 3.225 3.713 1.00 97.06 99 TYR A N 1
ATOM 724 C CA . TYR A 1 99 ? 9.315 1.901 3.111 1.00 97.06 99 TYR A CA 1
ATOM 725 C C . TYR A 1 99 ? 10.164 1.936 1.829 1.00 97.06 99 TYR A C 1
ATOM 727 O O . TYR A 1 99 ? 11.148 1.203 1.720 1.00 97.06 99 TYR A O 1
ATOM 735 N N . VAL A 1 100 ? 9.820 2.813 0.881 1.00 95.88 100 VAL A N 1
ATOM 736 C CA . VAL A 1 100 ? 10.449 2.878 -0.447 1.00 95.88 100 VAL A CA 1
ATOM 737 C C . VAL A 1 100 ? 11.882 3.413 -0.379 1.00 95.88 100 VAL A C 1
ATOM 739 O O . VAL A 1 100 ? 12.771 2.869 -1.033 1.00 95.88 100 VAL A O 1
ATOM 742 N N . CYS A 1 101 ? 12.130 4.455 0.418 1.00 95.06 101 CYS A N 1
ATOM 743 C CA . CYS A 1 101 ? 13.390 5.201 0.393 1.00 95.06 101 CYS A CA 1
ATOM 744 C C . CYS A 1 101 ? 14.327 4.908 1.572 1.00 95.06 101 CYS A C 1
ATOM 746 O O . CYS A 1 101 ? 15.529 5.162 1.467 1.00 95.06 101 CYS A O 1
ATOM 748 N N . ARG A 1 102 ? 13.814 4.429 2.712 1.00 92.12 102 ARG A N 1
ATOM 749 C CA . ARG A 1 102 ? 14.571 4.383 3.981 1.00 92.12 102 ARG A CA 1
ATOM 750 C C . ARG A 1 102 ? 14.622 3.010 4.643 1.00 92.12 102 ARG A C 1
ATOM 752 O O . ARG A 1 102 ? 15.097 2.916 5.771 1.00 92.12 102 ARG A O 1
ATOM 759 N N . GLN A 1 103 ? 14.178 1.960 3.949 1.00 88.62 103 GLN A N 1
ATOM 760 C CA . GLN A 1 103 ? 14.048 0.607 4.509 1.00 88.62 103 GLN A CA 1
ATOM 761 C C . GLN A 1 103 ? 13.108 0.559 5.727 1.00 88.62 103 GLN A C 1
ATOM 763 O O . GLN A 1 103 ? 13.382 -0.118 6.719 1.00 88.62 103 GLN A O 1
ATOM 768 N N . GLY A 1 104 ? 12.009 1.311 5.660 1.00 92.81 104 GLY A N 1
ATOM 769 C CA . GLY A 1 104 ? 10.955 1.318 6.667 1.00 92.81 104 GLY A CA 1
ATOM 770 C C . GLY A 1 104 ? 10.209 -0.014 6.781 1.00 92.81 104 GLY A C 1
ATOM 771 O O . GLY A 1 104 ? 10.471 -0.982 6.065 1.00 92.81 104 GLY A O 1
ATOM 772 N N . GLU A 1 105 ? 9.253 -0.057 7.710 1.00 95.94 105 GLU A N 1
ATOM 773 C CA . GLU A 1 105 ? 8.392 -1.223 7.920 1.00 95.94 105 GLU A CA 1
ATOM 774 C C . GLU A 1 105 ? 7.671 -1.627 6.614 1.00 95.94 105 GLU A C 1
ATOM 776 O O . GLU A 1 105 ? 7.164 -0.750 5.910 1.00 95.94 105 GLU A O 1
ATOM 781 N N . PRO A 1 106 ? 7.579 -2.933 6.286 1.00 97.81 106 PRO A N 1
ATOM 782 C CA . PRO A 1 106 ? 6.776 -3.400 5.160 1.00 97.81 106 PRO A CA 1
ATOM 783 C C . PRO A 1 106 ? 5.321 -2.919 5.251 1.00 97.81 106 PRO A C 1
ATOM 785 O O . PRO A 1 106 ? 4.682 -3.024 6.301 1.00 97.81 106 PRO A O 1
ATOM 788 N N . LEU A 1 107 ? 4.763 -2.446 4.136 1.00 97.69 107 LEU A N 1
ATOM 789 C CA . LEU A 1 107 ? 3.371 -1.991 4.026 1.00 97.69 107 LEU A CA 1
ATOM 790 C C . LEU A 1 107 ? 2.372 -3.065 4.490 1.00 97.69 107 LEU A C 1
ATOM 792 O O . LEU A 1 107 ? 1.346 -2.761 5.099 1.00 97.69 107 LEU A O 1
ATOM 796 N N . THR A 1 108 ? 2.674 -4.338 4.243 1.00 98.19 108 THR A N 1
ATOM 797 C CA . THR A 1 108 ? 1.870 -5.467 4.713 1.00 98.19 108 THR A CA 1
ATOM 798 C C . THR A 1 108 ? 1.875 -5.604 6.234 1.00 98.19 108 THR A C 1
ATOM 800 O O . THR A 1 108 ? 0.825 -5.887 6.812 1.00 98.19 108 THR A O 1
ATOM 803 N N . ALA A 1 109 ? 3.008 -5.342 6.893 1.00 97.88 109 ALA A N 1
ATOM 804 C CA . ALA A 1 109 ? 3.115 -5.365 8.351 1.00 97.88 109 ALA A CA 1
ATOM 805 C C . ALA A 1 109 ? 2.344 -4.201 8.997 1.00 97.88 109 ALA A C 1
ATOM 807 O O . ALA A 1 109 ? 1.688 -4.391 10.025 1.00 97.88 109 ALA A O 1
ATOM 808 N N . VAL A 1 110 ? 2.329 -3.029 8.347 1.00 97.31 110 VAL A N 1
ATOM 809 C CA . VAL A 1 110 ? 1.478 -1.900 8.754 1.00 97.31 110 VAL A CA 1
ATOM 810 C C . VAL A 1 110 ? 0.015 -2.334 8.790 1.00 97.31 110 VAL A C 1
ATOM 812 O O . VAL A 1 110 ? -0.645 -2.127 9.801 1.00 97.31 110 VAL A O 1
ATOM 815 N N . VAL A 1 111 ? -0.489 -2.982 7.736 1.00 97.31 111 VAL A N 1
ATOM 816 C CA . VAL A 1 111 ? -1.877 -3.472 7.697 1.00 97.31 111 VAL A CA 1
ATOM 817 C C . VAL A 1 111 ? -2.136 -4.517 8.786 1.00 97.31 111 VAL A C 1
ATOM 819 O O . VAL A 1 111 ? -3.117 -4.404 9.522 1.00 97.31 111 VAL A O 1
ATOM 822 N N . ASP A 1 112 ? -1.257 -5.510 8.931 1.00 96.75 112 ASP A N 1
ATOM 823 C CA . ASP A 1 112 ? -1.435 -6.616 9.885 1.00 96.75 112 ASP A CA 1
ATOM 824 C C . ASP A 1 112 ? -1.545 -6.138 11.342 1.00 96.75 112 ASP A C 1
ATOM 826 O O . ASP A 1 112 ? -2.288 -6.717 12.137 1.00 96.75 112 ASP A O 1
ATOM 830 N N . ARG A 1 113 ? -0.876 -5.034 11.689 1.00 95.44 113 ARG A N 1
ATOM 831 C CA . ARG A 1 113 ? -0.946 -4.410 13.018 1.00 95.44 113 ARG A CA 1
ATOM 832 C C . ARG A 1 113 ? -2.350 -3.924 13.399 1.00 95.44 113 ARG A C 1
ATOM 834 O O . ARG A 1 113 ? -2.651 -3.869 14.594 1.00 95.44 113 ARG A O 1
ATOM 841 N N . TYR A 1 114 ? -3.197 -3.600 12.420 1.00 94.56 114 TYR A N 1
ATOM 842 C CA . TYR A 1 114 ? -4.524 -3.018 12.649 1.00 94.56 114 TYR A CA 1
ATOM 843 C C . TYR A 1 114 ? -5.700 -3.965 12.362 1.00 94.56 114 TYR A C 1
ATOM 845 O O . TYR A 1 114 ? -6.815 -3.651 12.761 1.00 94.56 114 TYR A O 1
ATOM 853 N N . ARG A 1 115 ? -5.486 -5.136 11.748 1.00 88.69 115 ARG A N 1
ATOM 854 C CA . ARG A 1 115 ? -6.549 -6.118 11.419 1.00 88.69 115 ARG A CA 1
ATOM 855 C C . ARG A 1 115 ? -7.032 -6.990 12.599 1.00 88.69 115 ARG A C 1
ATOM 857 O O . ARG A 1 115 ? -7.492 -8.102 12.359 1.00 88.69 115 ARG A O 1
ATOM 864 N N . ARG A 1 116 ? -6.861 -6.551 13.851 1.00 66.38 116 ARG A N 1
ATOM 865 C CA . ARG A 1 116 ? -7.185 -7.374 15.035 1.00 66.38 116 ARG A CA 1
ATOM 866 C C . ARG A 1 116 ? -8.660 -7.731 15.143 1.00 66.38 116 ARG A C 1
ATOM 868 O O . ARG A 1 116 ? -9.485 -6.818 14.944 1.00 66.38 116 ARG A O 1
#

Foldseek 3Di:
DDPDDPPDPALVVLLVVQVVVVFDRDLALRSLVVCLVCVVVQCVDPVRNVCVLVSQLRSLLSNLCVQAPPWDWDQDPVRQIWIDDPPDIHRSSVQSCCVNPPVHDRSSVVSVVRND

Radius of gyration: 13.89 Å; chains: 1; bounding box: 34×37×34 Å